Protein AF-A0A0M3DIN2-F1 (afdb_monomer)

Nearest PDB structures (foldseek):
  6dxo-assembly1_A  TM=9.631E-01  e=1.918E-01  Streptomyces venezuelae ATCC 10712
  8z6g-assembly3_F  TM=9.559E-01  e=2.325E-01  Pseudomonas aeruginosa
  3hug-assembly6_K  TM=8.937E-01  e=5.016E-01  Mycobacterium tuberculosis H37Rv
  3hug-assembly6_A  TM=8.758E-01  e=6.481E-01  Mycobacterium tuberculosis H37Rv
  3hug-assembly4_M  TM=8.333E-01  e=5.701E-01  Mycobacterium tuberculosis H37Rv

Mean predicted aligned error: 13.89 Å

InterPro domains:
  IPR002852 Uncharacterised protein family UPF0251 [PF02001] (9-65)

Sequence (126 aa):
MEIEKDICTVDLKLSKKEIEAIKLRDIEDLKPKLCAKKMNLKIDEFENILNNARYKIAKEIYYNNCIKIVIEEEIEEDDALYFTFRCAVCGTIYKVNGYEDKIACPLCLSNKVMSAKEAGFYKKSY

pLDDT: mean 84.82, std 15.23, range [37.53, 97.62]

Solvent-accessible surface area (backbone atoms only — not comparable to full-atom values): 7616 Å² total; per-residue (Å²): 132,86,77,84,68,77,73,46,76,41,83,45,75,39,42,66,66,26,53,50,40,44,44,40,44,76,70,66,63,44,56,63,70,58,45,10,57,74,70,74,45,52,53,69,56,40,51,50,42,35,51,51,44,51,48,58,53,50,52,41,54,72,71,58,42,43,78,42,82,40,76,42,75,80,72,70,83,53,71,87,44,49,47,50,33,30,23,75,81,80,63,55,70,50,77,43,57,74,85,60,94,71,76,56,33,94,87,78,66,40,66,54,60,32,46,33,66,79,68,71,69,61,76,84,83,131

Structure (mmCIF, N/CA/C/O backbone):
data_AF-A0A0M3DIN2-F1
#
_entry.id   AF-A0A0M3DIN2-F1
#
loop_
_atom_site.group_PDB
_atom_site.id
_atom_site.type_symbol
_atom_site.label_atom_id
_atom_site.label_alt_id
_atom_site.label_comp_id
_atom_site.label_asym_id
_atom_site.label_entity_id
_atom_site.label_seq_id
_atom_site.pdbx_PDB_ins_code
_atom_site.Cartn_x
_atom_site.Cartn_y
_atom_site.Cartn_z
_atom_site.occupancy
_atom_site.B_iso_or_equiv
_atom_site.auth_seq_id
_atom_site.auth_comp_id
_atom_site.auth_asym_id
_atom_site.auth_atom_id
_atom_site.pdbx_PDB_model_num
ATOM 1 N N . MET A 1 1 ? -30.142 18.792 -16.890 1.00 39.28 1 MET A N 1
ATOM 2 C CA . MET A 1 1 ? -29.365 18.109 -17.939 1.00 39.28 1 MET A CA 1
ATOM 3 C C . MET A 1 1 ? -28.631 16.991 -17.232 1.00 39.28 1 MET A C 1
ATOM 5 O O . MET A 1 1 ? -27.595 17.235 -16.627 1.00 39.28 1 MET A O 1
ATOM 9 N N . GLU A 1 2 ? -29.276 15.831 -17.143 1.00 48.88 2 GLU A N 1
ATOM 10 C CA . GLU A 1 2 ? -28.646 14.626 -16.607 1.00 48.88 2 GLU A CA 1
ATOM 11 C C . GLU A 1 2 ? -27.572 14.231 -17.614 1.00 48.88 2 GLU A C 1
ATOM 13 O O . GLU A 1 2 ? -27.865 13.938 -18.769 1.00 48.88 2 GLU A O 1
ATOM 18 N N . ILE A 1 3 ? -26.312 14.373 -17.216 1.00 51.91 3 ILE A N 1
ATOM 19 C CA . ILE A 1 3 ? -25.203 13.861 -18.006 1.00 51.91 3 ILE A CA 1
ATOM 20 C C . ILE A 1 3 ? -25.200 12.366 -17.704 1.00 51.91 3 ILE A C 1
ATOM 22 O O . ILE A 1 3 ? -24.722 11.963 -16.644 1.00 51.91 3 ILE A O 1
ATOM 26 N N . GLU A 1 4 ? -25.780 11.565 -18.598 1.00 53.78 4 GLU A N 1
ATOM 27 C CA . GLU A 1 4 ? -25.514 10.129 -18.667 1.00 53.78 4 GLU A CA 1
ATOM 28 C C . GLU A 1 4 ? -24.006 9.971 -18.903 1.00 53.78 4 GLU A C 1
ATOM 30 O O . GLU A 1 4 ? -23.508 10.014 -20.026 1.00 53.78 4 GLU A O 1
ATOM 35 N N . LYS A 1 5 ? -23.239 9.919 -17.812 1.00 59.91 5 LYS A N 1
ATOM 36 C CA . LYS A 1 5 ? -21.844 9.504 -17.864 1.00 59.91 5 LYS A CA 1
ATOM 37 C C . LYS A 1 5 ? -21.867 8.000 -18.060 1.00 59.91 5 LYS A C 1
ATOM 39 O O . LYS A 1 5 ? -22.309 7.285 -17.162 1.00 59.91 5 LYS A O 1
ATOM 44 N N . ASP A 1 6 ? -21.385 7.558 -19.217 1.00 62.53 6 ASP A N 1
ATOM 45 C CA . ASP A 1 6 ? -21.049 6.161 -19.463 1.00 62.53 6 ASP A CA 1
ATOM 46 C C . ASP A 1 6 ? -20.329 5.597 -18.236 1.00 62.53 6 ASP A C 1
ATOM 48 O O . ASP A 1 6 ? -19.305 6.128 -17.790 1.00 62.53 6 ASP A O 1
ATOM 52 N N . ILE A 1 7 ? -20.904 4.544 -17.658 1.00 64.75 7 ILE A N 1
ATOM 53 C CA . ILE A 1 7 ? -20.321 3.835 -16.527 1.00 64.75 7 ILE A CA 1
ATOM 54 C C . ILE A 1 7 ? -19.035 3.179 -17.035 1.00 64.75 7 ILE A C 1
ATOM 56 O O . ILE A 1 7 ? -19.052 2.122 -17.665 1.00 64.75 7 ILE A O 1
ATOM 60 N N . CYS A 1 8 ? -17.903 3.831 -16.785 1.00 74.88 8 CYS A N 1
ATOM 61 C CA . CYS A 1 8 ? -16.599 3.292 -17.128 1.00 74.88 8 CYS A CA 1
ATOM 62 C C . CYS A 1 8 ? -16.184 2.293 -16.047 1.00 74.88 8 CYS A C 1
ATOM 64 O O . CYS A 1 8 ? -16.146 2.628 -14.861 1.00 74.88 8 CYS A O 1
ATOM 66 N N . THR A 1 9 ? -15.888 1.057 -16.449 1.00 87.25 9 THR A N 1
ATOM 67 C CA . THR A 1 9 ? -15.281 0.076 -15.546 1.00 87.25 9 THR A CA 1
ATOM 68 C C . THR A 1 9 ? -13.774 0.299 -15.526 1.00 87.25 9 THR A C 1
ATOM 70 O O . THR A 1 9 ? -13.128 0.223 -16.570 1.00 87.25 9 THR A O 1
ATOM 73 N N . VAL A 1 10 ? -13.216 0.563 -14.347 1.00 91.31 10 VAL A N 1
ATOM 74 C CA . VAL A 1 10 ? -11.785 0.798 -14.138 1.00 91.31 10 VAL A CA 1
ATOM 75 C C . VAL A 1 10 ? -11.181 -0.317 -13.294 1.00 91.31 10 VAL A C 1
ATOM 77 O O . VAL A 1 10 ? -11.758 -0.736 -12.288 1.00 91.31 10 VAL A O 1
ATOM 80 N N . ASP A 1 11 ? -9.998 -0.780 -13.691 1.00 92.31 11 ASP A N 1
ATOM 81 C CA . ASP A 1 11 ? -9.197 -1.693 -12.880 1.00 92.31 11 ASP A CA 1
ATOM 82 C C . ASP A 1 11 ? -8.426 -0.869 -11.834 1.00 92.31 11 ASP A C 1
ATOM 84 O O . ASP A 1 11 ? -7.464 -0.165 -12.151 1.00 92.31 11 ASP A O 1
ATOM 88 N N . LEU A 1 12 ? -8.858 -0.949 -10.577 1.00 93.12 12 LEU A N 1
ATOM 89 C CA . LEU A 1 12 ? -8.222 -0.292 -9.440 1.00 93.12 12 LEU A CA 1
ATOM 90 C C . LEU A 1 12 ? -7.255 -1.255 -8.760 1.00 93.12 12 LEU A C 1
ATOM 92 O O . LEU A 1 12 ? -7.653 -2.276 -8.198 1.00 93.12 12 LEU A O 1
ATOM 96 N N . LYS A 1 13 ? -5.975 -0.899 -8.797 1.00 94.31 13 LYS A N 1
ATOM 97 C CA . LYS A 1 13 ? -4.900 -1.720 -8.258 1.00 94.31 13 LYS A CA 1
ATOM 98 C C . LYS A 1 13 ? -4.630 -1.426 -6.782 1.00 94.31 13 LYS A C 1
ATOM 100 O O . LYS A 1 13 ? -4.330 -0.285 -6.409 1.00 94.31 13 LYS A O 1
ATOM 105 N N . LEU A 1 14 ? -4.714 -2.462 -5.952 1.00 94.69 14 LEU A N 1
ATOM 106 C CA . LEU A 1 14 ? -4.381 -2.413 -4.527 1.00 94.69 14 LEU A CA 1
ATOM 107 C C . LEU A 1 14 ? -3.359 -3.490 -4.190 1.00 94.69 14 LEU A C 1
ATOM 109 O O . LEU A 1 14 ? -3.517 -4.647 -4.569 1.00 94.69 14 LEU A O 1
ATOM 113 N N . SER A 1 15 ? -2.337 -3.131 -3.428 1.00 93.94 15 SER A N 1
ATOM 114 C CA . SER A 1 15 ? -1.393 -4.097 -2.873 1.00 93.94 15 SER A CA 1
ATOM 115 C C . SER A 1 15 ? -2.061 -4.977 -1.809 1.00 93.94 15 SER A C 1
ATOM 117 O O . SER A 1 15 ? -3.058 -4.604 -1.180 1.00 93.94 15 SER A O 1
ATOM 119 N N . LYS A 1 16 ? -1.461 -6.138 -1.526 1.00 93.50 16 LYS A N 1
ATOM 120 C CA . LYS A 1 16 ? -1.908 -7.019 -0.429 1.00 93.50 16 LYS A CA 1
ATOM 121 C C . LYS A 1 16 ? -1.930 -6.297 0.925 1.00 93.50 16 LYS A C 1
ATOM 123 O O . LYS A 1 16 ? -2.839 -6.518 1.723 1.00 93.50 16 LYS A O 1
ATOM 128 N N . LYS A 1 17 ? -0.960 -5.406 1.170 1.00 94.38 17 LYS A N 1
ATOM 129 C CA . LYS A 1 17 ? -0.875 -4.610 2.404 1.00 94.38 17 LYS A CA 1
ATOM 130 C C . LYS A 1 17 ? -2.021 -3.608 2.519 1.00 94.38 17 LYS A C 1
ATOM 132 O O . LYS A 1 17 ? -2.579 -3.465 3.601 1.00 94.38 17 LYS A O 1
ATOM 137 N N . GLU A 1 18 ? -2.397 -2.953 1.421 1.00 96.06 18 GLU A N 1
ATOM 138 C CA . GLU A 1 18 ? -3.542 -2.033 1.391 1.00 96.06 18 GLU A CA 1
ATOM 139 C C . GLU A 1 18 ? -4.857 -2.758 1.711 1.00 96.06 18 GLU A C 1
ATOM 141 O O . GLU A 1 18 ? -5.646 -2.272 2.522 1.00 96.06 18 GLU A O 1
ATOM 146 N N . ILE A 1 19 ? -5.064 -3.951 1.144 1.00 95.50 19 ILE A N 1
ATOM 147 C CA . ILE A 1 19 ? -6.259 -4.767 1.411 1.00 95.50 19 ILE A CA 1
ATOM 148 C C . ILE A 1 19 ? -6.309 -5.218 2.876 1.00 95.50 19 ILE A C 1
ATOM 150 O O . ILE A 1 19 ? -7.350 -5.083 3.524 1.00 95.50 19 ILE A O 1
ATOM 154 N N . GLU A 1 20 ? -5.196 -5.714 3.425 1.00 95.88 20 GLU A N 1
ATOM 155 C CA . GLU A 1 20 ? -5.148 -6.129 4.833 1.00 95.88 20 GLU A CA 1
ATOM 156 C C . GLU A 1 20 ? -5.355 -4.934 5.777 1.00 95.88 20 GLU A C 1
ATOM 158 O O . GLU A 1 20 ? -6.068 -5.054 6.772 1.00 95.88 20 GLU A O 1
ATOM 163 N N . ALA A 1 21 ? -4.813 -3.755 5.450 1.00 97.19 21 ALA A N 1
ATOM 164 C CA . ALA A 1 21 ? -5.015 -2.551 6.251 1.00 97.19 21 ALA A CA 1
ATOM 165 C C . ALA A 1 21 ? -6.491 -2.124 6.301 1.00 97.19 21 ALA A C 1
ATOM 167 O O . ALA A 1 21 ? -7.001 -1.836 7.391 1.00 97.19 21 ALA A O 1
ATOM 168 N N . ILE A 1 22 ? -7.185 -2.138 5.153 1.00 96.81 22 ILE A N 1
ATOM 169 C CA . ILE A 1 22 ? -8.632 -1.879 5.079 1.00 96.81 22 ILE A CA 1
ATOM 170 C C . ILE A 1 22 ? -9.388 -2.905 5.923 1.00 96.81 22 ILE A C 1
ATOM 172 O O . ILE A 1 22 ? -10.209 -2.528 6.752 1.00 96.81 22 ILE A O 1
ATOM 176 N N . LYS A 1 23 ? -9.092 -4.200 5.781 1.00 97.12 23 LYS A N 1
ATOM 177 C CA . LYS A 1 23 ? -9.757 -5.248 6.566 1.00 97.12 23 LYS A CA 1
ATOM 178 C C . LYS A 1 23 ? -9.593 -5.028 8.074 1.00 97.12 23 LYS A C 1
ATOM 180 O O . LYS A 1 23 ? -10.583 -5.018 8.803 1.00 97.12 23 LYS A O 1
ATOM 185 N N . LEU A 1 24 ? -8.366 -4.813 8.551 1.00 97.38 24 LEU A N 1
ATOM 186 C CA . LEU A 1 24 ? -8.097 -4.648 9.983 1.00 97.38 24 LEU A CA 1
ATOM 187 C C . LEU A 1 24 ? -8.757 -3.392 10.564 1.00 97.38 24 LEU A C 1
ATOM 189 O O . LEU A 1 24 ? -9.203 -3.416 11.713 1.00 97.38 24 LEU A O 1
ATOM 193 N N . ARG A 1 25 ? -8.790 -2.286 9.808 1.00 96.81 25 ARG A N 1
ATOM 194 C CA . ARG A 1 25 ? -9.300 -1.013 10.329 1.00 96.81 25 ARG A CA 1
ATOM 195 C C . ARG A 1 25 ? -10.778 -0.777 10.057 1.00 96.81 25 ARG A C 1
ATOM 197 O O . ARG A 1 25 ? -11.461 -0.314 10.959 1.00 96.81 25 ARG A O 1
ATOM 204 N N . ASP A 1 26 ? -11.245 -1.079 8.855 1.00 96.56 26 ASP A N 1
ATOM 205 C CA . ASP A 1 26 ? -12.577 -0.693 8.375 1.00 96.56 26 ASP A CA 1
ATOM 206 C C . ASP A 1 26 ? -13.603 -1.822 8.522 1.00 96.56 26 ASP A C 1
ATOM 208 O O . ASP A 1 26 ? -14.801 -1.552 8.532 1.00 96.56 26 ASP A O 1
ATOM 212 N N . ILE A 1 27 ? -13.148 -3.074 8.681 1.00 96.88 27 ILE A N 1
ATOM 213 C CA . ILE A 1 27 ? -14.017 -4.242 8.906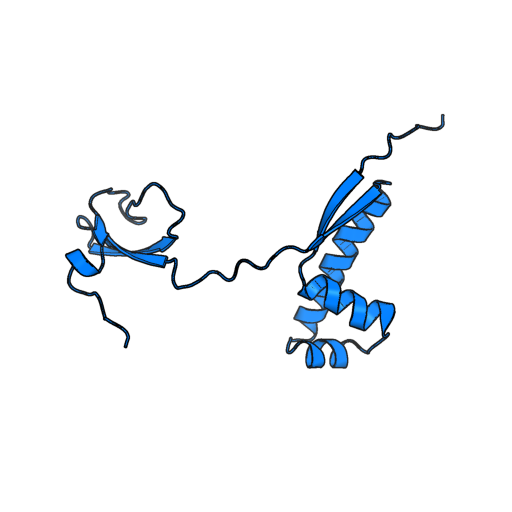 1.00 96.88 27 ILE A CA 1
ATOM 214 C C . ILE A 1 27 ? -13.892 -4.753 10.348 1.00 96.88 27 ILE A C 1
ATOM 216 O O . ILE A 1 27 ? -14.902 -4.937 11.020 1.00 96.88 27 ILE A O 1
ATOM 220 N N . GLU A 1 28 ? -12.669 -4.971 10.845 1.00 96.81 28 GLU A N 1
ATOM 221 C CA . GLU A 1 28 ? -12.434 -5.468 12.216 1.00 96.81 28 GLU A CA 1
ATOM 222 C C . GLU A 1 28 ? -12.432 -4.355 13.291 1.00 96.81 28 GLU A C 1
ATOM 224 O O . GLU A 1 28 ? -12.340 -4.663 14.479 1.00 96.81 28 GLU A O 1
ATOM 229 N N . ASP A 1 29 ? -12.497 -3.076 12.891 1.00 96.31 29 ASP A N 1
ATOM 230 C CA . ASP A 1 29 ? -12.436 -1.875 13.754 1.00 96.31 29 ASP A CA 1
ATOM 231 C C . ASP A 1 29 ? -11.319 -1.903 14.818 1.00 96.31 29 ASP A C 1
ATOM 233 O O . ASP A 1 29 ? -11.448 -1.456 15.963 1.00 96.31 29 ASP A O 1
ATOM 237 N N . LEU A 1 30 ? -10.154 -2.436 14.449 1.00 96.31 30 LEU A N 1
ATOM 238 C CA . LEU A 1 30 ? -9.021 -2.498 15.363 1.00 96.31 30 LEU A CA 1
ATOM 239 C C . LEU A 1 30 ? -8.335 -1.141 15.483 1.00 96.31 30 LEU A C 1
ATOM 241 O O . LEU A 1 30 ? -8.218 -0.379 14.524 1.00 96.31 30 LEU A O 1
ATOM 245 N N . LYS A 1 31 ? -7.819 -0.834 16.678 1.00 95.12 31 LYS A N 1
ATOM 246 C CA . LYS A 1 31 ? -7.057 0.402 16.912 1.00 95.12 31 LYS A CA 1
ATOM 247 C C . LYS A 1 31 ? -5.781 0.423 16.050 1.00 95.12 31 LYS A C 1
ATOM 249 O O . LYS A 1 31 ? -5.106 -0.608 15.996 1.00 95.12 31 LYS A O 1
ATOM 254 N N . PRO A 1 32 ? -5.350 1.584 15.512 1.00 91.12 32 PRO A N 1
ATOM 255 C CA . PRO A 1 32 ? -4.186 1.683 14.616 1.00 91.12 32 PRO A CA 1
ATOM 256 C C . PRO A 1 32 ? -2.917 1.017 15.158 1.00 91.12 32 PRO A C 1
ATOM 258 O O . PRO A 1 32 ? -2.226 0.293 14.449 1.00 91.12 32 PRO A O 1
ATOM 261 N N . LYS A 1 33 ? -2.658 1.164 16.464 1.00 95.38 33 LYS A N 1
ATOM 262 C CA . LYS A 1 33 ? -1.517 0.534 17.143 1.00 95.38 33 LYS A CA 1
ATOM 263 C C . LYS A 1 33 ? -1.539 -1.001 17.080 1.00 95.38 33 LYS A C 1
ATOM 265 O O . LYS A 1 33 ? -0.482 -1.620 16.995 1.00 95.38 33 LYS A O 1
ATOM 270 N N . LEU A 1 34 ? -2.719 -1.621 17.151 1.00 95.50 34 LEU A N 1
ATOM 271 C CA . LEU A 1 34 ? -2.864 -3.075 17.032 1.00 95.50 34 LEU A CA 1
ATOM 272 C C . LEU A 1 34 ? -2.729 -3.527 15.580 1.00 95.50 34 LEU A C 1
ATOM 274 O O . LEU A 1 34 ? -2.090 -4.548 15.341 1.00 95.50 34 LEU A O 1
ATOM 278 N N . CYS A 1 35 ? -3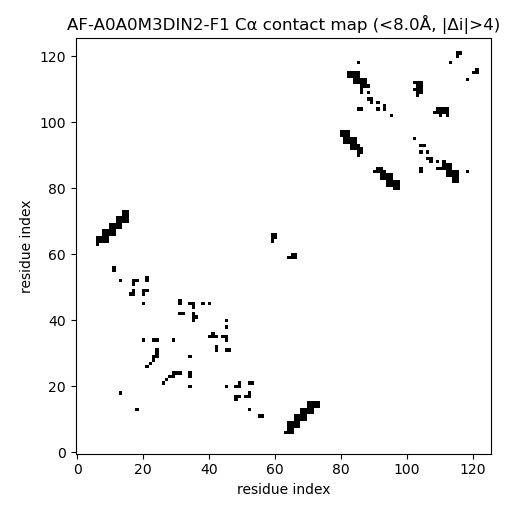.267 -2.762 14.628 1.00 96.00 35 CYS A N 1
ATOM 279 C CA . CYS A 1 35 ? -3.121 -3.060 13.204 1.00 96.00 35 CYS A CA 1
ATOM 280 C C . CYS A 1 35 ? -1.651 -3.016 12.774 1.00 96.00 35 CYS A C 1
ATOM 282 O O . CYS A 1 35 ? -1.145 -3.994 12.231 1.00 96.00 35 CYS A O 1
ATOM 284 N N . ALA A 1 36 ? -0.941 -1.938 13.125 1.00 95.56 36 ALA A N 1
ATOM 285 C CA . ALA A 1 36 ? 0.488 -1.793 12.857 1.00 95.56 36 ALA A CA 1
ATOM 286 C C . ALA A 1 36 ? 1.295 -2.951 13.465 1.00 95.56 36 ALA A C 1
ATOM 288 O O . ALA A 1 36 ? 2.133 -3.547 12.795 1.00 95.56 36 ALA A O 1
ATOM 289 N N . LYS A 1 37 ? 0.970 -3.354 14.703 1.00 96.00 37 LYS A N 1
ATOM 290 C CA . LYS A 1 37 ? 1.595 -4.518 15.344 1.00 96.00 37 LYS A CA 1
ATOM 291 C C . LYS A 1 37 ? 1.302 -5.829 14.602 1.00 96.00 37 LYS A C 1
ATOM 293 O O . LYS A 1 37 ? 2.223 -6.619 14.426 1.00 96.00 37 LYS A O 1
ATOM 298 N N . LYS A 1 38 ? 0.055 -6.075 14.175 1.00 95.12 38 LYS A N 1
ATOM 299 C CA . LYS A 1 38 ? -0.328 -7.277 13.405 1.00 95.12 38 LYS A CA 1
ATOM 300 C C . LYS A 1 38 ? 0.407 -7.353 12.062 1.00 95.12 38 LYS A C 1
ATOM 302 O O . LYS A 1 38 ? 0.777 -8.443 11.647 1.00 95.12 38 LYS A O 1
ATOM 307 N N . MET A 1 39 ? 0.633 -6.210 11.418 1.00 93.94 39 MET A N 1
ATOM 308 C CA . MET A 1 39 ? 1.323 -6.118 10.128 1.00 93.94 39 MET A CA 1
ATOM 309 C C . MET A 1 39 ? 2.850 -5.996 10.255 1.00 93.94 39 MET A C 1
ATOM 311 O O . MET A 1 39 ? 3.534 -5.943 9.239 1.00 93.94 39 MET A O 1
ATOM 315 N N . ASN A 1 40 ? 3.391 -5.964 11.479 1.00 95.62 40 ASN A N 1
ATOM 316 C CA . ASN A 1 40 ? 4.810 -5.728 11.756 1.00 95.62 40 ASN A CA 1
ATOM 317 C C . ASN A 1 40 ? 5.349 -4.414 11.146 1.00 95.62 40 ASN A C 1
ATOM 319 O O . ASN A 1 40 ? 6.464 -4.363 10.633 1.00 95.62 40 ASN A O 1
ATOM 323 N N . LEU A 1 41 ? 4.546 -3.349 11.209 1.00 94.12 41 LEU A N 1
ATOM 324 C CA . LEU A 1 41 ? 4.863 -2.021 10.678 1.00 94.12 41 LEU A CA 1
ATOM 325 C C . LEU A 1 41 ? 4.938 -0.977 11.794 1.00 94.12 41 LEU A C 1
ATOM 327 O O . LEU A 1 41 ? 4.427 -1.168 12.906 1.00 94.12 41 LEU A O 1
ATOM 331 N N . LYS A 1 42 ? 5.518 0.182 11.474 1.00 96.06 42 LYS A N 1
ATOM 332 C CA . LYS A 1 42 ? 5.336 1.386 12.299 1.00 96.06 42 LYS A CA 1
ATOM 333 C C . LYS A 1 42 ? 3.895 1.892 12.171 1.00 96.06 42 LYS A C 1
ATOM 335 O O . LYS A 1 42 ? 3.229 1.641 11.172 1.00 96.06 42 LYS A O 1
ATOM 340 N N . ILE A 1 43 ? 3.420 2.630 13.178 1.00 95.31 43 ILE A N 1
ATOM 341 C CA . ILE A 1 43 ? 2.064 3.212 13.159 1.00 95.31 43 ILE A CA 1
ATOM 342 C C . ILE A 1 43 ? 1.906 4.147 11.955 1.00 95.31 43 ILE A C 1
ATOM 344 O O . ILE A 1 43 ? 0.969 3.969 11.187 1.00 95.31 43 ILE A O 1
ATOM 348 N N . ASP A 1 44 ? 2.862 5.051 11.738 1.00 95.88 44 ASP A N 1
ATOM 349 C CA . ASP A 1 44 ? 2.828 6.005 10.621 1.00 95.88 44 ASP A CA 1
ATOM 350 C C . ASP A 1 44 ? 2.826 5.302 9.255 1.00 95.88 44 ASP A C 1
ATOM 352 O O . ASP A 1 44 ? 2.145 5.720 8.323 1.00 95.88 44 ASP A O 1
ATOM 356 N N . GLU A 1 45 ? 3.566 4.198 9.136 1.00 95.06 45 GLU A N 1
ATOM 357 C CA . GLU A 1 45 ? 3.626 3.394 7.914 1.00 95.06 45 GLU A CA 1
ATOM 358 C C . GLU A 1 45 ? 2.292 2.691 7.644 1.00 95.06 45 GLU A C 1
ATOM 360 O O . GLU A 1 45 ? 1.779 2.742 6.527 1.00 95.06 45 GLU A O 1
ATOM 365 N N . PHE A 1 46 ? 1.692 2.100 8.681 1.00 96.81 46 PHE A N 1
ATOM 366 C CA . PHE A 1 46 ? 0.351 1.528 8.605 1.00 96.81 46 PHE A CA 1
ATOM 367 C C . PHE A 1 46 ? -0.689 2.576 8.183 1.00 96.81 46 PHE A C 1
ATOM 369 O O . PHE A 1 46 ? -1.494 2.323 7.284 1.00 96.81 46 PHE A O 1
ATOM 376 N N . GLU A 1 47 ? -0.670 3.755 8.807 1.00 96.44 47 GLU A N 1
ATOM 377 C CA . GLU A 1 47 ? -1.597 4.839 8.473 1.00 96.44 47 GLU A CA 1
ATOM 378 C C . GLU A 1 47 ? -1.394 5.333 7.040 1.00 96.44 47 GLU A C 1
ATOM 380 O O . GLU A 1 47 ? -2.375 5.570 6.336 1.00 96.44 47 GLU A O 1
ATOM 385 N N . ASN A 1 48 ? -0.149 5.422 6.570 1.00 97.62 48 ASN A N 1
ATOM 386 C CA . ASN A 1 48 ? 0.148 5.789 5.190 1.00 97.62 48 ASN A CA 1
ATOM 387 C C . ASN A 1 48 ? -0.414 4.766 4.188 1.00 97.62 48 ASN A C 1
ATOM 389 O O . ASN A 1 48 ? -1.060 5.155 3.215 1.00 97.62 48 ASN A O 1
ATOM 393 N N . ILE A 1 49 ? -0.232 3.466 4.446 1.00 96.38 49 ILE A N 1
ATOM 394 C CA . ILE A 1 49 ? -0.789 2.387 3.612 1.00 96.38 49 ILE A CA 1
ATOM 395 C C . ILE A 1 49 ? -2.320 2.471 3.573 1.00 96.38 49 ILE A C 1
ATOM 397 O O . ILE A 1 49 ? -2.913 2.466 2.494 1.00 96.38 49 ILE A O 1
ATOM 401 N N . LEU A 1 50 ? -2.965 2.600 4.735 1.00 97.56 50 LEU A N 1
ATOM 402 C CA . LEU A 1 50 ? -4.422 2.700 4.828 1.00 97.56 50 LEU A CA 1
ATOM 403 C C . LEU A 1 50 ? -4.963 3.936 4.093 1.00 97.56 50 LEU A C 1
ATOM 405 O O . LEU A 1 50 ? -5.947 3.848 3.356 1.00 97.56 50 LEU A O 1
ATOM 409 N N . ASN A 1 51 ? -4.328 5.092 4.290 1.00 97.62 51 ASN A N 1
ATOM 410 C CA . ASN A 1 51 ? -4.751 6.343 3.667 1.00 97.62 51 ASN A CA 1
ATOM 411 C C . ASN A 1 51 ? -4.581 6.306 2.147 1.00 97.62 51 ASN A C 1
ATOM 413 O O . ASN A 1 51 ? -5.456 6.796 1.433 1.00 97.62 51 ASN A O 1
ATOM 417 N N . ASN A 1 52 ? -3.512 5.685 1.644 1.00 96.94 52 ASN A N 1
ATOM 418 C CA . ASN A 1 52 ? -3.316 5.489 0.210 1.00 96.94 52 ASN A CA 1
ATOM 419 C C . ASN A 1 52 ? -4.428 4.613 -0.392 1.00 96.94 52 ASN A C 1
ATOM 421 O O . ASN A 1 52 ? -5.081 5.015 -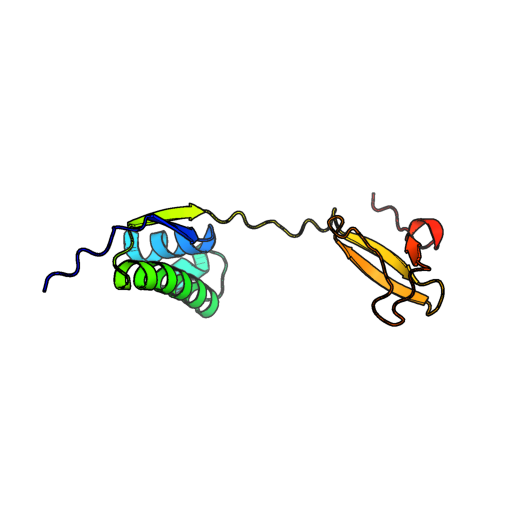1.359 1.00 96.94 52 ASN A O 1
ATOM 425 N N . ALA A 1 53 ? -4.738 3.483 0.251 1.00 96.56 53 ALA A N 1
ATOM 426 C CA . ALA A 1 53 ? -5.810 2.587 -0.182 1.00 96.56 53 ALA A CA 1
ATOM 427 C C . ALA A 1 53 ? -7.168 3.309 -0.261 1.00 96.56 53 ALA A C 1
ATOM 429 O O . ALA A 1 53 ? -7.867 3.253 -1.276 1.00 96.56 53 ALA A O 1
ATOM 430 N N . ARG A 1 54 ? -7.515 4.053 0.797 1.00 97.00 54 ARG A N 1
ATOM 431 C CA . ARG A 1 54 ? -8.751 4.846 0.865 1.00 97.00 54 ARG A CA 1
ATOM 432 C C . ARG A 1 54 ? -8.786 5.952 -0.180 1.00 97.00 54 ARG A C 1
ATOM 434 O O . ARG A 1 54 ? -9.835 6.165 -0.778 1.00 97.00 54 ARG A O 1
ATOM 441 N N . TYR A 1 55 ? -7.666 6.629 -0.428 1.00 97.44 55 TYR A N 1
ATOM 442 C CA . TYR A 1 55 ? -7.575 7.653 -1.466 1.00 97.44 55 TYR A CA 1
ATOM 443 C C . TYR A 1 55 ? -7.859 7.073 -2.855 1.00 97.44 55 TYR A C 1
ATOM 445 O O . TYR A 1 55 ? -8.696 7.623 -3.571 1.00 97.44 55 TYR A O 1
ATOM 453 N N . LYS A 1 56 ? -7.223 5.949 -3.217 1.00 95.38 56 LYS A N 1
ATOM 454 C CA . LYS A 1 56 ? -7.454 5.275 -4.505 1.00 95.38 56 LYS A CA 1
ATOM 455 C C . LYS A 1 56 ? -8.938 4.955 -4.694 1.00 95.38 56 LYS A C 1
ATOM 457 O O . LYS A 1 56 ? -9.517 5.314 -5.713 1.00 95.38 56 LYS A O 1
ATOM 462 N N . ILE A 1 57 ? -9.563 4.339 -3.689 1.00 95.00 57 ILE A N 1
ATOM 463 C CA . ILE A 1 57 ? -10.984 3.965 -3.737 1.00 95.00 57 ILE A CA 1
ATOM 464 C C . ILE A 1 57 ? -11.874 5.212 -3.826 1.00 95.00 57 ILE A C 1
ATOM 466 O O . ILE A 1 57 ? -12.729 5.302 -4.705 1.00 95.00 57 ILE A O 1
ATOM 470 N N . ALA A 1 58 ? -11.660 6.197 -2.949 1.00 96.00 58 ALA A N 1
ATOM 471 C CA . ALA A 1 58 ? -12.464 7.416 -2.897 1.00 96.00 58 ALA A CA 1
ATOM 472 C C . ALA A 1 58 ? -12.390 8.217 -4.202 1.00 96.00 58 ALA A C 1
ATOM 474 O O . ALA A 1 58 ? -13.395 8.779 -4.633 1.00 96.00 58 ALA A O 1
ATOM 475 N N . LYS A 1 59 ? -11.220 8.244 -4.848 1.0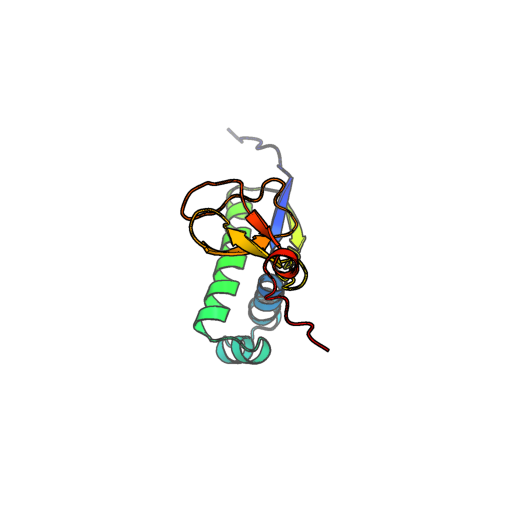0 94.81 59 LYS A N 1
ATOM 476 C CA . LYS A 1 59 ? -11.020 8.902 -6.139 1.00 94.81 59 LYS A CA 1
ATOM 477 C C . LYS A 1 59 ? -11.909 8.294 -7.226 1.00 94.81 59 LYS A C 1
ATOM 479 O O . LYS A 1 59 ? -12.595 9.036 -7.923 1.00 94.81 59 LYS A O 1
ATOM 484 N N . GLU A 1 60 ? -11.935 6.970 -7.355 1.00 94.06 60 GLU A N 1
ATOM 485 C CA . GLU A 1 60 ? -12.748 6.316 -8.389 1.00 94.06 60 GLU A CA 1
ATOM 486 C C . GLU A 1 60 ? -14.250 6.420 -8.100 1.00 94.06 60 GLU A C 1
ATOM 488 O O . GLU A 1 60 ? -15.040 6.645 -9.020 1.00 94.06 60 GLU A O 1
ATOM 493 N N . ILE A 1 61 ? -14.640 6.373 -6.819 1.00 91.69 61 ILE A N 1
ATOM 494 C CA . ILE A 1 61 ? -16.019 6.662 -6.397 1.00 91.69 61 ILE A CA 1
ATOM 495 C C . ILE A 1 61 ? -16.407 8.096 -6.779 1.00 91.69 61 ILE A C 1
ATOM 497 O O . ILE A 1 61 ? -17.479 8.311 -7.338 1.00 91.69 61 ILE A O 1
ATOM 501 N N . TYR A 1 62 ? -15.538 9.080 -6.523 1.00 92.38 62 TYR A N 1
ATOM 502 C CA . TYR A 1 62 ? -15.793 10.487 -6.850 1.00 92.38 62 TYR A CA 1
ATOM 503 C C . TYR A 1 62 ? -16.023 10.711 -8.351 1.00 92.38 62 TYR A C 1
ATOM 505 O O . TYR A 1 62 ? -16.869 11.519 -8.739 1.00 92.38 62 TYR A O 1
ATOM 513 N N . TYR A 1 63 ? -15.310 9.976 -9.207 1.00 91.00 63 TYR A N 1
ATOM 514 C CA . TYR A 1 63 ? -15.511 10.032 -10.655 1.00 91.00 63 TYR A CA 1
ATOM 515 C C . TYR A 1 63 ? -16.714 9.224 -11.158 1.00 91.00 63 TYR A C 1
ATOM 517 O O . TYR A 1 63 ? -17.032 9.322 -12.345 1.00 91.00 63 TYR A O 1
ATOM 525 N N . ASN A 1 64 ? -17.427 8.531 -10.262 1.00 87.00 64 ASN A N 1
ATOM 526 C CA . ASN A 1 64 ? -18.570 7.668 -10.558 1.00 87.00 64 ASN A CA 1
ATOM 527 C C . ASN A 1 64 ? -18.205 6.492 -11.483 1.00 87.00 64 ASN A C 1
ATOM 529 O O . ASN A 1 64 ? -18.986 6.108 -12.354 1.00 87.00 64 ASN A O 1
ATOM 533 N N . ASN A 1 65 ? -17.000 5.940 -11.306 1.00 89.25 65 ASN A N 1
ATOM 534 C CA . ASN A 1 65 ? -16.530 4.776 -12.052 1.00 89.25 65 ASN A CA 1
ATOM 535 C C . ASN A 1 65 ? -17.016 3.471 -11.401 1.00 89.25 65 ASN A C 1
ATOM 537 O O . ASN A 1 65 ? -17.124 3.366 -10.177 1.00 89.25 65 ASN A O 1
ATOM 541 N N . CYS A 1 66 ? -17.239 2.436 -12.213 1.00 90.19 66 CYS A N 1
ATOM 542 C CA . CYS A 1 66 ? -17.366 1.069 -11.715 1.00 90.19 66 CYS A CA 1
ATOM 543 C C . CYS A 1 66 ? -15.976 0.518 -11.396 1.00 90.19 66 CYS A C 1
ATOM 545 O O . CYS A 1 66 ? -15.107 0.476 -12.260 1.00 90.19 66 CYS A O 1
ATOM 547 N N . ILE A 1 67 ? -15.759 0.073 -10.161 1.00 92.25 67 ILE A N 1
ATOM 548 C CA . ILE A 1 67 ? -14.434 -0.341 -9.692 1.00 92.25 67 ILE A CA 1
ATOM 549 C C . ILE A 1 67 ? -14.305 -1.861 -9.773 1.00 92.25 67 ILE A C 1
ATOM 551 O O . ILE A 1 67 ? -15.022 -2.587 -9.082 1.00 92.25 67 ILE A O 1
ATOM 555 N N . LYS A 1 68 ? -13.341 -2.347 -10.555 1.00 91.88 68 LYS A N 1
ATOM 556 C CA . LYS A 1 68 ? -12.849 -3.724 -10.484 1.00 91.88 68 LYS A CA 1
ATOM 557 C C . LYS A 1 68 ? -11.537 -3.731 -9.708 1.00 91.88 68 LYS A C 1
ATOM 559 O O . LYS A 1 68 ? -10.538 -3.180 -10.157 1.00 91.88 68 LYS A O 1
ATOM 564 N N . ILE A 1 69 ? -11.538 -4.336 -8.523 1.00 90.44 69 ILE A N 1
ATOM 565 C CA . ILE A 1 69 ? -10.333 -4.419 -7.691 1.00 90.44 69 ILE A CA 1
ATOM 566 C C . ILE A 1 69 ? -9.394 -5.478 -8.272 1.00 90.44 69 ILE A C 1
ATOM 568 O O . ILE A 1 69 ? -9.786 -6.630 -8.461 1.00 90.44 69 ILE A O 1
ATOM 572 N N . VAL A 1 70 ? -8.148 -5.085 -8.522 1.00 91.69 70 VAL A N 1
ATOM 573 C CA . VAL A 1 70 ? -7.059 -5.966 -8.949 1.00 91.69 70 VAL A CA 1
ATOM 574 C C . VAL A 1 70 ? -5.981 -5.939 -7.872 1.00 91.69 70 VAL A C 1
ATOM 576 O O . VAL A 1 70 ? -5.551 -4.868 -7.447 1.00 91.69 70 VAL A O 1
ATOM 579 N N . ILE A 1 71 ? -5.550 -7.112 -7.412 1.00 88.94 71 ILE A N 1
ATOM 580 C CA . ILE A 1 71 ? -4.472 -7.200 -6.427 1.00 88.94 71 ILE A CA 1
ATOM 581 C C . ILE A 1 71 ? -3.146 -7.015 -7.161 1.00 88.94 71 ILE A C 1
ATOM 583 O O . ILE A 1 71 ? -2.819 -7.798 -8.049 1.00 88.94 71 ILE A O 1
ATOM 587 N N . GLU A 1 72 ? -2.396 -5.977 -6.801 1.00 81.31 72 GLU A N 1
ATOM 588 C CA . GLU A 1 72 ? -1.017 -5.813 -7.246 1.00 81.31 72 GLU A CA 1
ATOM 589 C C . GLU A 1 72 ? -0.158 -6.885 -6.578 1.00 81.31 72 GLU A C 1
ATOM 591 O O . GLU A 1 72 ? -0.068 -6.973 -5.347 1.00 81.31 72 GLU A O 1
ATOM 596 N N . GLU A 1 73 ? 0.454 -7.726 -7.404 1.00 70.69 73 GLU A N 1
ATOM 597 C CA . GLU A 1 73 ? 1.531 -8.590 -6.958 1.00 70.69 73 GLU A CA 1
ATOM 598 C C . GLU A 1 73 ? 2.726 -7.694 -6.632 1.00 70.69 73 GLU A C 1
ATOM 600 O O . GLU A 1 73 ? 3.212 -6.951 -7.485 1.00 70.69 73 GLU A O 1
ATOM 605 N N . GLU A 1 74 ? 3.179 -7.733 -5.376 1.00 57.69 74 GLU A N 1
ATOM 606 C CA . GLU A 1 74 ? 4.528 -7.282 -5.059 1.00 57.69 74 GLU A CA 1
ATOM 607 C C . GLU A 1 74 ? 5.452 -8.214 -5.844 1.00 57.69 74 GLU A C 1
ATOM 609 O O . GLU A 1 74 ? 5.609 -9.383 -5.490 1.00 57.69 74 GLU A O 1
ATOM 614 N N . ILE A 1 75 ? 5.995 -7.722 -6.958 1.00 53.72 75 ILE A N 1
ATOM 615 C CA . ILE A 1 75 ? 7.176 -8.330 -7.552 1.00 53.72 75 ILE A CA 1
ATOM 616 C C . ILE A 1 75 ? 8.239 -8.085 -6.491 1.00 53.72 75 ILE A C 1
ATOM 618 O O . ILE A 1 75 ? 8.740 -6.966 -6.363 1.00 53.72 75 ILE A O 1
ATOM 622 N N . GLU A 1 76 ? 8.495 -9.086 -5.649 1.00 50.25 76 GLU A N 1
ATOM 623 C CA . GLU A 1 76 ? 9.727 -9.099 -4.877 1.00 50.25 76 GLU A CA 1
ATOM 624 C C . GLU A 1 76 ? 10.826 -8.848 -5.905 1.00 50.25 76 GLU A C 1
ATOM 626 O O . GLU A 1 76 ? 10.905 -9.558 -6.911 1.00 50.25 76 GLU A O 1
ATOM 631 N N . GLU A 1 77 ? 11.584 -7.764 -5.732 1.00 50.56 77 GLU A N 1
ATOM 632 C CA . GLU A 1 77 ? 12.811 -7.568 -6.485 1.00 50.56 77 GLU A CA 1
ATOM 633 C C . GLU A 1 77 ? 13.694 -8.758 -6.134 1.00 50.56 77 GLU A C 1
ATOM 635 O O . GLU A 1 77 ? 14.386 -8.761 -5.118 1.00 50.56 77 GLU A O 1
ATOM 640 N N . ASP A 1 78 ? 13.561 -9.821 -6.920 1.00 49.69 78 ASP A N 1
ATOM 641 C CA . ASP A 1 78 ? 14.310 -11.036 -6.726 1.00 49.69 78 ASP A CA 1
ATOM 642 C C . ASP A 1 78 ? 15.766 -10.641 -6.945 1.00 49.69 78 ASP A C 1
ATOM 644 O O . ASP A 1 78 ? 16.193 -10.368 -8.071 1.00 49.69 78 ASP A O 1
ATOM 648 N N . ASP A 1 79 ? 16.531 -10.556 -5.857 1.00 53.81 79 ASP A N 1
ATOM 649 C CA . ASP A 1 79 ? 17.974 -10.342 -5.905 1.00 53.81 79 ASP A CA 1
ATOM 650 C C . ASP A 1 79 ? 18.642 -11.380 -6.839 1.00 53.81 79 ASP A C 1
ATOM 652 O O . ASP A 1 79 ? 19.738 -11.126 -7.351 1.00 53.81 79 ASP A O 1
ATOM 656 N N . ALA A 1 80 ? 17.982 -12.519 -7.123 1.00 56.91 80 ALA A N 1
ATOM 657 C CA . ALA A 1 80 ? 18.423 -13.504 -8.108 1.00 56.91 80 ALA A CA 1
ATOM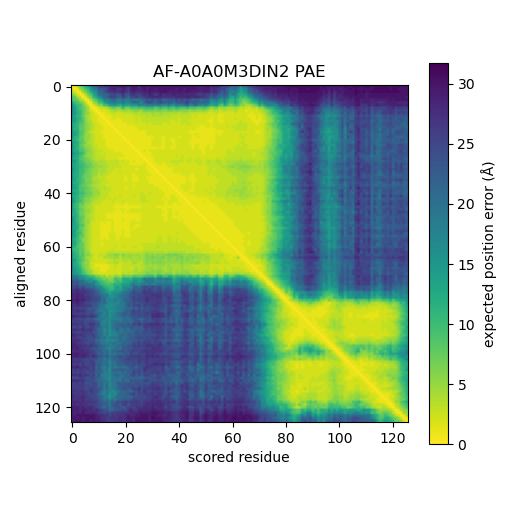 658 C C . ALA A 1 80 ? 18.384 -13.008 -9.563 1.00 56.91 80 ALA A C 1
ATOM 660 O O . ALA A 1 80 ? 19.103 -13.557 -10.402 1.00 56.91 80 ALA A O 1
ATOM 661 N N . LEU A 1 81 ? 17.607 -11.970 -9.883 1.00 68.31 81 LEU A N 1
ATOM 662 C CA . LEU A 1 81 ? 17.540 -11.396 -11.226 1.00 68.31 81 LEU A CA 1
ATOM 663 C C . LEU A 1 81 ? 18.464 -10.184 -11.413 1.00 68.31 81 LEU A C 1
ATOM 665 O O . LEU A 1 81 ? 18.386 -9.502 -12.431 1.00 68.31 81 LEU A O 1
ATOM 669 N N . TYR A 1 82 ? 19.360 -9.900 -10.468 1.00 77.06 82 TYR A N 1
ATOM 670 C CA . TYR A 1 82 ? 20.364 -8.852 -10.638 1.00 77.06 82 TYR A CA 1
ATOM 671 C C . TYR A 1 82 ? 21.734 -9.430 -10.998 1.00 77.06 82 TYR A C 1
ATOM 673 O O . TYR A 1 82 ? 22.349 -10.194 -10.252 1.00 77.06 82 TYR A O 1
ATOM 681 N N . PHE A 1 83 ? 22.281 -8.978 -12.122 1.00 83.81 83 PHE A N 1
ATOM 682 C CA . PHE A 1 83 ? 23.615 -9.339 -12.589 1.00 83.81 83 PHE A C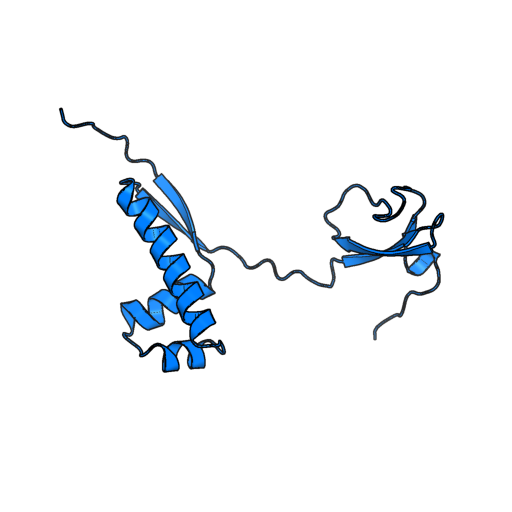A 1
ATOM 683 C C . PHE A 1 83 ? 24.604 -8.217 -12.291 1.00 83.81 83 PHE A C 1
ATOM 685 O O . PHE A 1 83 ? 24.333 -7.041 -12.519 1.00 83.81 83 PHE A O 1
ATOM 692 N N . THR A 1 84 ? 25.782 -8.575 -11.782 1.00 87.00 84 THR A N 1
ATOM 693 C CA . THR A 1 84 ? 26.851 -7.602 -11.521 1.00 87.00 84 THR A CA 1
ATOM 694 C C . THR A 1 84 ? 27.815 -7.532 -12.701 1.00 87.00 84 THR A C 1
ATOM 696 O O . THR A 1 84 ? 28.334 -8.559 -13.152 1.00 87.00 84 THR A O 1
ATOM 699 N N . PHE A 1 85 ? 28.106 -6.312 -13.146 1.00 89.56 85 PHE A N 1
ATOM 700 C CA . PHE A 1 85 ? 29.028 -6.009 -14.237 1.00 89.56 85 PHE A CA 1
ATOM 701 C C . PHE A 1 85 ? 30.146 -5.076 -13.784 1.00 89.56 85 PHE A C 1
ATOM 703 O O . PHE A 1 85 ? 30.009 -4.330 -12.815 1.00 89.56 85 PHE A O 1
ATOM 710 N N . ARG A 1 86 ? 31.254 -5.099 -14.524 1.00 90.44 86 ARG A N 1
ATOM 711 C CA . ARG A 1 86 ? 32.362 -4.147 -14.427 1.00 90.44 86 ARG A CA 1
ATOM 712 C C . ARG A 1 86 ? 32.605 -3.507 -15.785 1.00 90.44 86 ARG A C 1
ATOM 714 O O . ARG A 1 86 ? 32.770 -4.201 -16.784 1.00 90.44 86 ARG A O 1
ATOM 721 N N . CYS A 1 87 ? 32.686 -2.183 -15.828 1.00 92.12 87 CYS A N 1
ATOM 722 C CA . CYS A 1 87 ? 33.069 -1.472 -17.042 1.00 92.12 87 CYS A CA 1
ATOM 723 C C . CYS A 1 87 ? 34.564 -1.659 -17.347 1.00 92.12 87 CYS A C 1
ATOM 725 O O . CYS A 1 87 ? 35.409 -1.426 -16.481 1.00 92.12 87 CYS A O 1
ATOM 727 N N . ALA A 1 88 ? 34.901 -2.005 -18.589 1.00 90.81 88 ALA A N 1
ATOM 728 C CA . ALA A 1 88 ? 36.283 -2.128 -19.055 1.00 90.81 88 ALA A CA 1
ATOM 729 C C . ALA A 1 88 ? 36.957 -0.770 -19.340 1.00 90.81 88 ALA A C 1
ATOM 731 O O . ALA A 1 88 ? 38.172 -0.719 -19.498 1.00 90.81 88 ALA A O 1
ATOM 732 N N . VAL A 1 89 ? 36.187 0.325 -19.415 1.00 93.75 89 VAL A N 1
ATOM 733 C CA . VAL A 1 89 ? 36.712 1.682 -19.661 1.00 93.75 89 VAL A CA 1
ATOM 734 C C . VAL A 1 89 ? 37.029 2.409 -18.358 1.00 93.75 89 VAL A C 1
ATOM 736 O O . VAL A 1 89 ? 38.147 2.877 -18.184 1.00 93.75 89 VAL A O 1
ATOM 739 N N . CYS A 1 90 ? 36.067 2.504 -17.435 1.00 93.06 90 CYS A N 1
ATOM 740 C CA . CYS A 1 90 ? 36.232 3.270 -16.192 1.00 93.06 90 CYS A CA 1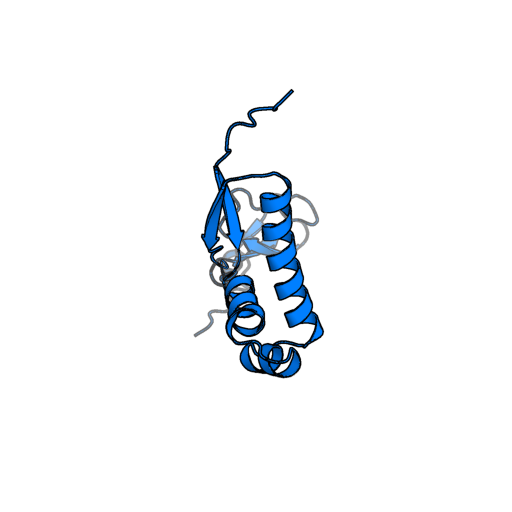
ATOM 741 C C . CYS A 1 90 ? 36.335 2.404 -14.926 1.00 93.06 90 CYS A C 1
ATOM 743 O O . CYS A 1 90 ? 36.527 2.934 -13.837 1.00 93.06 90 CYS A O 1
ATOM 745 N N . GLY A 1 91 ? 36.184 1.079 -15.032 1.00 89.69 91 GLY A N 1
ATOM 746 C CA . GLY A 1 91 ? 36.305 0.163 -13.893 1.00 89.69 91 GLY A CA 1
ATOM 747 C C . GLY A 1 91 ? 35.116 0.143 -12.927 1.00 89.69 91 GLY A C 1
ATOM 748 O O . GLY A 1 91 ? 35.137 -0.648 -11.984 1.00 89.69 91 GLY A O 1
ATOM 749 N N . THR A 1 92 ? 34.082 0.964 -13.149 1.00 91.38 92 THR A N 1
ATOM 750 C CA . THR A 1 92 ? 32.871 1.006 -12.315 1.00 91.38 92 THR A CA 1
ATOM 751 C C . THR A 1 92 ? 32.199 -0.362 -12.263 1.00 91.38 92 THR A C 1
ATOM 753 O O . THR A 1 92 ? 31.969 -0.977 -13.306 1.00 91.38 92 THR A O 1
ATOM 756 N N . ILE A 1 93 ? 31.866 -0.811 -11.051 1.00 89.81 93 ILE A N 1
ATOM 757 C CA . ILE A 1 93 ? 31.080 -2.019 -10.794 1.00 89.81 93 ILE A CA 1
ATOM 758 C C . ILE A 1 93 ? 29.647 -1.594 -10.489 1.00 89.81 93 ILE A C 1
ATOM 760 O O . ILE A 1 93 ? 29.438 -0.680 -9.694 1.00 89.81 93 ILE A O 1
ATOM 764 N N . TYR A 1 94 ? 28.673 -2.230 -11.128 1.00 87.56 94 TYR A N 1
ATOM 765 C CA . TYR A 1 94 ? 27.258 -1.897 -10.978 1.00 87.56 94 TYR A CA 1
ATOM 766 C C . TYR A 1 94 ? 26.390 -3.140 -11.193 1.00 87.56 94 TYR A C 1
ATOM 768 O O . TYR A 1 94 ? 26.833 -4.119 -11.800 1.00 87.56 94 TYR A O 1
ATOM 776 N N . LYS A 1 95 ? 25.171 -3.114 -10.651 1.00 86.75 95 LYS A N 1
ATOM 777 C CA . LYS A 1 95 ? 24.168 -4.167 -10.829 1.00 86.75 95 LYS A CA 1
ATOM 778 C C . LYS A 1 95 ? 23.165 -3.746 -11.897 1.00 86.75 95 LYS A C 1
ATOM 780 O O . LYS A 1 95 ? 22.831 -2.568 -11.982 1.00 86.75 95 LYS A O 1
ATOM 785 N N . VAL A 1 96 ? 22.697 -4.713 -12.672 1.00 84.69 96 VAL A N 1
ATOM 786 C CA . VAL A 1 96 ? 21.669 -4.542 -13.699 1.00 84.69 96 VAL A CA 1
ATOM 787 C C . VAL A 1 96 ? 20.608 -5.611 -13.508 1.00 84.69 96 VAL A C 1
ATOM 789 O O . VAL A 1 96 ? 20.935 -6.768 -13.247 1.00 84.69 96 VAL A O 1
ATOM 792 N N . ASN A 1 97 ? 19.350 -5.208 -13.622 1.00 82.25 97 ASN A N 1
ATOM 793 C CA . ASN A 1 97 ? 18.204 -6.102 -13.625 1.00 82.25 97 ASN A CA 1
ATOM 794 C C . ASN A 1 97 ? 18.199 -6.945 -14.922 1.00 82.25 97 ASN A C 1
ATOM 796 O O . ASN A 1 97 ? 18.426 -6.414 -16.007 1.00 82.25 97 ASN A O 1
ATOM 800 N N . GLY A 1 98 ? 17.918 -8.246 -14.832 1.00 69.56 98 GLY A N 1
ATOM 801 C CA . GLY A 1 98 ? 17.843 -9.176 -15.964 1.00 69.56 98 GLY A CA 1
ATOM 802 C C . GLY A 1 98 ? 16.763 -8.884 -17.014 1.00 69.56 98 GLY A C 1
ATOM 803 O O . GLY A 1 98 ? 16.753 -9.550 -18.045 1.00 69.56 98 GLY A O 1
ATOM 804 N N . TYR A 1 99 ? 15.887 -7.902 -16.791 1.00 69.56 99 TYR A N 1
ATOM 805 C CA . TYR A 1 99 ? 14.928 -7.386 -17.772 1.00 69.56 99 TYR A CA 1
ATOM 806 C C . TYR A 1 99 ? 15.501 -6.274 -18.675 1.00 69.56 99 TYR A C 1
ATOM 808 O O . TYR A 1 99 ? 14.798 -5.808 -19.569 1.00 69.56 99 TYR A O 1
ATOM 816 N N . GLU A 1 100 ? 16.741 -5.812 -18.465 1.00 73.31 100 GLU A N 1
ATOM 817 C CA . GLU A 1 100 ? 17.349 -4.797 -19.337 1.00 73.31 100 GLU A CA 1
ATOM 818 C C . GLU A 1 100 ? 17.991 -5.405 -20.597 1.00 73.31 100 GLU A C 1
ATOM 820 O O . GLU A 1 100 ? 18.951 -6.170 -20.523 1.00 73.31 100 GLU A O 1
ATOM 825 N N . ASP A 1 101 ? 17.529 -4.973 -21.776 1.00 66.62 101 ASP A N 1
ATOM 826 C CA . ASP A 1 101 ? 18.060 -5.416 -23.078 1.00 66.62 101 ASP A CA 1
ATOM 827 C C . ASP A 1 101 ? 19.469 -4.878 -23.395 1.00 66.62 101 ASP A C 1
ATOM 829 O O . ASP A 1 101 ? 20.166 -5.397 -24.272 1.00 66.62 101 ASP A O 1
ATOM 833 N N . LYS A 1 102 ? 19.892 -3.786 -22.740 1.00 76.88 102 LYS A N 1
ATOM 834 C CA . LYS A 1 102 ? 21.156 -3.093 -23.033 1.00 76.88 102 LYS A CA 1
ATOM 835 C C . LYS A 1 102 ? 21.924 -2.774 -21.763 1.00 76.88 102 LYS A C 1
ATOM 837 O O . LYS A 1 102 ? 21.541 -1.901 -20.997 1.00 76.88 102 LYS A O 1
ATOM 842 N N . ILE A 1 103 ? 23.087 -3.400 -21.623 1.00 83.31 103 ILE A N 1
ATOM 843 C CA . ILE A 1 103 ? 23.982 -3.189 -20.487 1.00 83.31 103 ILE A CA 1
ATOM 844 C C . ILE A 1 103 ? 25.042 -2.152 -20.879 1.00 83.31 103 ILE A C 1
ATOM 846 O O . ILE A 1 103 ? 25.975 -2.448 -21.628 1.00 83.31 103 ILE A O 1
ATOM 850 N N . ALA A 1 104 ? 24.915 -0.936 -20.350 1.00 88.94 104 ALA A N 1
ATOM 851 C CA . ALA A 1 104 ? 25.901 0.133 -20.504 1.00 88.94 104 ALA A CA 1
ATOM 852 C C . ALA A 1 104 ? 26.390 0.614 -19.137 1.00 88.94 104 ALA A C 1
ATOM 854 O O . ALA A 1 104 ? 25.675 0.537 -18.138 1.00 88.94 104 ALA A O 1
ATOM 855 N N . CYS A 1 105 ? 27.625 1.108 -19.076 1.00 88.50 105 CYS A N 1
ATOM 856 C CA . CYS A 1 105 ? 28.148 1.662 -17.837 1.00 88.50 105 CYS 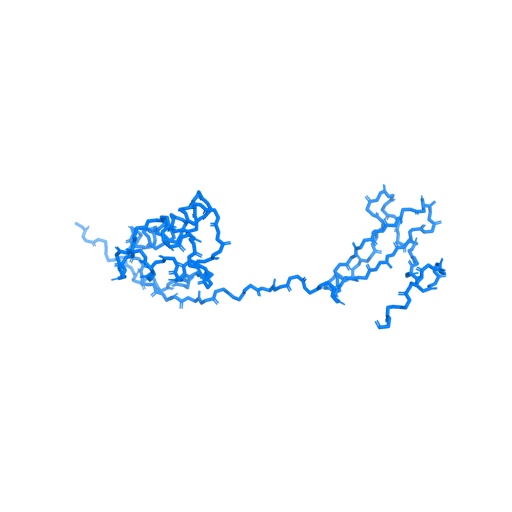A CA 1
ATOM 857 C C . CYS A 1 105 ? 27.394 2.950 -17.463 1.00 88.50 105 CYS A C 1
ATOM 859 O O . CYS A 1 105 ? 27.413 3.891 -18.256 1.00 88.50 105 CYS A O 1
ATOM 861 N N . PRO A 1 106 ? 26.839 3.075 -16.244 1.00 90.19 106 PRO A N 1
ATOM 862 C CA . PRO A 1 106 ? 26.112 4.281 -15.840 1.00 90.19 106 PRO A CA 1
ATOM 863 C C . PRO A 1 106 ? 27.018 5.511 -15.678 1.00 90.19 106 PRO A C 1
ATOM 865 O O . PRO A 1 106 ? 26.534 6.636 -15.676 1.00 90.19 106 PRO A O 1
ATOM 868 N N . LEU A 1 107 ? 28.334 5.311 -15.540 1.00 91.81 107 LEU A N 1
ATOM 869 C CA . LEU A 1 107 ? 29.290 6.391 -15.288 1.00 91.81 107 LEU A CA 1
ATOM 870 C C . LEU A 1 107 ? 29.902 6.969 -16.571 1.00 91.81 107 LEU A C 1
ATOM 872 O O . LEU A 1 107 ? 30.069 8.177 -16.682 1.00 91.81 107 LEU A O 1
ATOM 876 N N . CYS A 1 108 ? 30.264 6.118 -17.533 1.00 92.50 108 CYS A N 1
ATOM 877 C CA . CYS A 1 108 ? 30.930 6.549 -18.771 1.00 92.50 108 CYS A CA 1
ATOM 878 C C . CYS A 1 108 ? 30.151 6.217 -20.047 1.00 92.50 108 CYS A C 1
ATOM 880 O O . CYS A 1 108 ? 30.655 6.455 -21.143 1.00 92.50 108 CYS A O 1
ATOM 882 N N . LEU A 1 109 ? 28.957 5.627 -19.914 1.00 90.00 109 LEU A N 1
ATOM 883 C CA . LEU A 1 109 ? 28.063 5.231 -21.010 1.00 90.00 109 LEU A CA 1
ATOM 884 C C . LEU A 1 109 ? 28.687 4.251 -22.016 1.00 90.00 109 LEU A C 1
ATOM 886 O O . LEU A 1 109 ? 28.156 4.029 -23.100 1.00 90.00 109 LEU A O 1
ATOM 890 N N . SER A 1 110 ? 29.822 3.642 -21.667 1.00 90.69 110 SER A N 1
ATOM 891 C CA . SER A 1 110 ? 30.463 2.645 -22.511 1.00 90.69 110 SER A CA 1
ATOM 892 C C . SER A 1 110 ? 29.709 1.319 -22.469 1.00 90.69 110 SER A C 1
ATOM 894 O O . SER A 1 110 ? 29.385 0.819 -21.393 1.00 90.69 110 SER A O 1
ATOM 896 N N . ASN A 1 111 ? 29.557 0.698 -23.638 1.00 90.19 111 ASN A N 1
ATOM 897 C CA . ASN A 1 111 ? 29.050 -0.671 -23.792 1.00 90.19 111 ASN A CA 1
ATOM 898 C C . ASN A 1 111 ? 30.153 -1.731 -23.618 1.00 90.19 111 ASN A C 1
ATOM 900 O O . ASN A 1 111 ? 29.909 -2.923 -23.781 1.00 90.19 111 ASN A O 1
ATOM 904 N N . LYS A 1 112 ? 31.395 -1.320 -23.322 1.00 91.31 112 LYS A N 1
ATOM 905 C CA . LYS A 1 112 ? 32.497 -2.244 -23.023 1.00 91.31 112 LYS A CA 1
ATOM 906 C C . LYS A 1 112 ? 32.401 -2.660 -21.559 1.00 91.31 112 LYS A C 1
ATOM 908 O O . LYS A 1 112 ? 32.993 -2.030 -20.678 1.00 91.31 112 LYS A O 1
ATOM 913 N N . VAL A 1 113 ? 31.609 -3.690 -21.305 1.00 90.94 113 VAL A N 1
ATOM 914 C CA . VAL A 1 113 ? 31.251 -4.174 -19.969 1.00 90.94 113 VAL A CA 1
ATOM 915 C C . VAL A 1 113 ? 31.560 -5.664 -19.876 1.00 90.94 113 VAL A C 1
ATOM 917 O O . VAL A 1 113 ? 31.469 -6.381 -20.866 1.00 90.94 113 VAL A O 1
ATOM 920 N N . MET A 1 114 ? 31.976 -6.111 -18.698 1.00 89.69 114 MET A N 1
ATOM 921 C CA . MET A 1 114 ? 32.337 -7.497 -18.411 1.00 89.69 114 MET A CA 1
ATOM 922 C C . MET A 1 114 ? 31.461 -7.998 -17.272 1.00 89.69 114 MET A C 1
ATOM 924 O O . MET A 1 114 ? 31.269 -7.288 -16.280 1.00 89.69 114 MET A O 1
ATOM 928 N N . SER A 1 115 ? 30.940 -9.212 -17.388 1.00 86.50 115 SER A N 1
ATOM 929 C CA . SER A 1 115 ? 30.245 -9.883 -16.288 1.00 86.50 115 SER A CA 1
ATOM 930 C C . SER A 1 115 ? 31.187 -10.108 -15.100 1.00 86.50 115 SER A C 1
ATOM 932 O O . SER A 1 115 ? 32.411 -10.171 -15.249 1.00 86.50 115 SER A O 1
ATOM 934 N N . ALA A 1 116 ? 30.629 -10.302 -13.903 1.00 84.44 116 ALA A N 1
ATOM 935 C CA . ALA A 1 116 ? 31.412 -10.645 -12.711 1.00 84.44 116 ALA A CA 1
ATOM 936 C C . ALA A 1 116 ? 32.323 -11.874 -12.903 1.00 84.44 116 ALA A C 1
ATOM 938 O O . ALA A 1 116 ? 33.402 -11.946 -12.308 1.00 84.44 116 ALA A O 1
ATOM 939 N N . LYS A 1 117 ? 31.903 -12.827 -13.748 1.00 83.81 117 LYS A N 1
ATOM 940 C CA . LYS A 1 117 ? 32.693 -14.010 -14.108 1.00 83.81 117 LYS A CA 1
ATOM 941 C C . LYS A 1 117 ? 33.890 -13.638 -14.982 1.00 83.81 117 LYS A C 1
ATOM 943 O O . LYS A 1 117 ? 35.006 -14.028 -14.661 1.00 83.81 117 LYS A O 1
ATOM 948 N N . GLU A 1 118 ? 33.672 -12.872 -16.048 1.00 85.25 118 GLU A N 1
ATOM 949 C CA . GLU A 1 118 ? 34.739 -12.437 -16.964 1.00 85.25 118 GLU A CA 1
ATOM 950 C C . GLU A 1 118 ? 35.753 -11.518 -16.280 1.00 85.25 118 GLU A C 1
ATOM 952 O O . GLU A 1 118 ? 36.943 -11.568 -16.575 1.00 85.25 118 GLU A O 1
ATOM 957 N N . ALA A 1 119 ? 35.293 -10.700 -15.337 1.00 80.81 119 ALA A N 1
ATOM 958 C CA . ALA A 1 119 ? 36.139 -9.797 -14.570 1.00 80.81 119 ALA A CA 1
ATOM 959 C C . ALA A 1 119 ? 36.778 -10.445 -13.323 1.00 80.81 119 ALA A C 1
ATOM 961 O O . ALA A 1 119 ? 37.487 -9.765 -12.582 1.00 80.81 119 ALA A O 1
ATOM 962 N N . GLY A 1 120 ? 36.539 -11.739 -13.077 1.00 79.69 120 GLY A N 1
ATOM 963 C CA . GLY A 1 120 ? 37.253 -12.523 -12.064 1.00 79.69 120 GLY A CA 1
ATOM 964 C C . GLY A 1 120 ? 36.878 -12.245 -10.603 1.00 79.69 120 GLY A C 1
ATOM 965 O O . GLY A 1 120 ? 37.625 -12.637 -9.712 1.00 79.69 120 GLY A O 1
ATOM 966 N N . PHE A 1 121 ? 35.743 -11.596 -10.328 1.00 78.50 121 PHE A N 1
ATOM 967 C CA . PHE A 1 121 ? 35.292 -11.304 -8.955 1.00 78.50 121 PHE A CA 1
ATOM 968 C C . PHE A 1 121 ? 34.004 -12.039 -8.557 1.00 78.50 121 PHE A C 1
ATOM 970 O O . PHE A 1 121 ? 33.392 -11.726 -7.534 1.00 78.50 121 PHE A O 1
ATOM 977 N N . TYR A 1 122 ? 33.589 -13.035 -9.344 1.00 71.94 122 TYR A N 1
ATOM 978 C CA . TYR A 1 122 ? 32.436 -13.874 -9.035 1.00 71.94 122 TYR A CA 1
ATOM 979 C C . TYR A 1 122 ? 32.669 -14.679 -7.746 1.00 71.94 122 TYR A C 1
ATOM 981 O O . TYR A 1 122 ? 33.447 -15.634 -7.722 1.00 71.94 122 TYR A O 1
ATOM 989 N N . LYS A 1 123 ? 31.973 -14.307 -6.666 1.00 58.75 123 LYS A N 1
ATOM 990 C CA . LYS A 1 123 ? 31.889 -15.122 -5.451 1.00 58.75 123 LYS A CA 1
ATOM 991 C C . LYS A 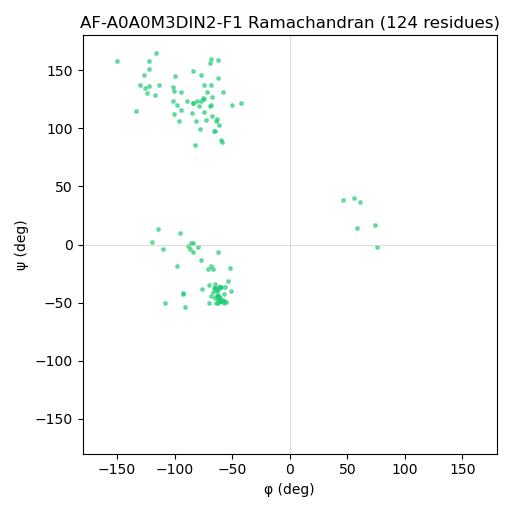1 123 ? 30.769 -16.138 -5.637 1.00 58.75 123 LYS A C 1
ATOM 993 O O . LYS A 1 123 ? 29.606 -15.765 -5.728 1.00 58.75 123 LYS A O 1
ATOM 998 N N . LYS A 1 124 ? 31.127 -17.418 -5.710 1.00 43.81 124 LYS A N 1
ATOM 999 C CA . LYS A 1 124 ? 30.161 -18.517 -5.703 1.00 43.81 124 LYS A CA 1
ATOM 1000 C C . LYS A 1 124 ? 29.614 -18.638 -4.276 1.00 43.81 124 LYS A C 1
ATOM 1002 O O . LYS A 1 124 ? 30.357 -19.032 -3.380 1.00 43.81 124 LYS A O 1
ATOM 1007 N N . SER A 1 125 ? 28.371 -18.228 -4.055 1.00 45.31 125 SER A N 1
ATOM 1008 C CA . SER A 1 125 ? 27.657 -18.482 -2.800 1.00 45.31 125 SER A CA 1
ATOM 1009 C C . SER A 1 125 ? 27.248 -19.961 -2.780 1.00 45.31 125 SER A C 1
ATOM 1011 O O . SER A 1 125 ? 26.672 -20.428 -3.763 1.00 45.31 125 SER A O 1
ATOM 1013 N N . TYR A 1 126 ? 27.630 -20.693 -1.729 1.00 37.53 126 TYR A N 1
ATOM 1014 C CA . TYR A 1 126 ? 27.184 -22.067 -1.457 1.00 37.53 126 TYR A CA 1
ATOM 1015 C C . TYR A 1 126 ? 25.861 -22.055 -0.701 1.00 37.53 126 TYR A C 1
ATOM 1017 O O . TYR A 1 126 ? 25.692 -21.129 0.126 1.00 37.53 126 TYR A O 1
#

Secondary structure (DSSP, 8-state):
--------EEEEEEEHHHHHHHIIIIIS---HHHHHHHTT--HHHHHHHHHHHHHHHHHHHHTTPEEEEEEEP-----GGGEEEEEETTT--EEEEETT-S----TTT--S-EEETTTTT------

Organism: NCBI:txid1629550

Foldseek 3Di:
DPPPDDQAEDEQEAEPLLVLLCCVCVPVVDDLVVSCVVVVHDSVVSVVSPVVSVVSVVVCVVVNHRYDYDYDDPPPLPPVQWWWKAAPPPRDIDIDGVPDPADADPPPRHSRIDTCVRVVNDDDDD

Radius of gyration: 23.02 Å; Cα contacts (8 Å, |Δi|>4): 154; chains: 1; bounding box: 67×40×41 Å